Protein AF-A0A378MU00-F1 (afdb_monomer_lite)

Foldseek 3Di:
DEEEEEEDDLVVLVVVLVVCVVVVAQYEYEYHQVCLVVSVVVLVVVLVVCVVVVHHSRSYHYDSDNDVVVVLVVLAPVVVHQEYEYYYDPVSQVVSVVRHPHHYDDDDDDPPDDDDPPDDDDDPDDDDD

Secondary structure (DSSP, 8-state):
-EEEEE-S-THHHHHHHHHHHHTT--EEEE--GGGHHHHHHHHHHHHHHHHHTT--GGGEEE-----HHHHHHHTT-TTT--EEEEES-HHHHHHHHHH-SS-B---------------S---------

Structure (mmCIF, N/CA/C/O backbone):
data_AF-A0A378MU00-F1
#
_entry.id   AF-A0A378MU00-F1
#
loop_
_atom_site.group_PDB
_atom_site.id
_atom_site.type_symbol
_atom_site.label_atom_id
_atom_site.label_alt_id
_atom_site.label_comp_id
_atom_site.label_asym_id
_atom_site.label_entity_id
_atom_site.label_seq_id
_atom_site.pdbx_PDB_ins_code
_atom_site.Cartn_x
_atom_site.Cartn_y
_atom_site.Cartn_z
_atom_site.occupancy
_atom_site.B_iso_or_equiv
_atom_site.auth_seq_id
_atom_site.auth_comp_id
_atom_site.auth_asym_id
_atom_site.auth_atom_id
_atom_site.pdbx_PDB_model_num
ATOM 1 N N . MET A 1 1 ? -10.178 -5.377 -2.943 1.00 91.81 1 MET A N 1
ATOM 2 C CA . MET A 1 1 ? -9.035 -4.697 -2.299 1.00 91.81 1 MET A CA 1
ATOM 3 C C . MET A 1 1 ? -8.123 -4.069 -3.346 1.00 91.81 1 MET A C 1
ATOM 5 O O . MET A 1 1 ? -7.971 -4.633 -4.423 1.00 91.81 1 MET A O 1
ATOM 9 N N . ILE A 1 2 ? -7.503 -2.926 -3.041 1.00 96.38 2 ILE A N 1
ATOM 10 C CA . ILE A 1 2 ? -6.567 -2.226 -3.939 1.00 96.38 2 ILE A CA 1
ATOM 11 C C . ILE A 1 2 ? -5.125 -2.499 -3.494 1.00 96.38 2 ILE A C 1
ATOM 13 O O . ILE A 1 2 ? -4.810 -2.376 -2.312 1.00 96.38 2 ILE A O 1
ATOM 17 N N . LEU A 1 3 ? -4.230 -2.822 -4.427 1.00 96.44 3 LEU A N 1
ATOM 18 C CA . LEU A 1 3 ? -2.788 -2.900 -4.180 1.00 96.44 3 LEU A CA 1
ATOM 19 C C . LEU A 1 3 ? -2.103 -1.651 -4.727 1.00 96.44 3 LEU A C 1
ATOM 21 O O . LEU A 1 3 ? -2.146 -1.388 -5.925 1.00 96.44 3 LEU A O 1
ATOM 25 N N . THR A 1 4 ? -1.423 -0.894 -3.873 1.00 95.19 4 THR A N 1
ATOM 26 C CA . THR A 1 4 ? -0.625 0.258 -4.306 1.00 95.19 4 THR A CA 1
ATOM 27 C C . THR A 1 4 ? 0.848 -0.009 -4.073 1.00 95.19 4 THR A C 1
ATOM 29 O O . THR A 1 4 ? 1.275 -0.262 -2.946 1.00 95.19 4 THR A O 1
ATOM 32 N N . ILE A 1 5 ? 1.634 0.095 -5.142 1.00 93.75 5 ILE A N 1
ATOM 33 C CA . ILE A 1 5 ? 3.086 -0.095 -5.109 1.00 93.75 5 ILE A CA 1
ATOM 34 C C . ILE A 1 5 ? 3.736 1.249 -5.403 1.00 93.75 5 ILE A C 1
ATOM 36 O O . ILE A 1 5 ? 3.408 1.876 -6.407 1.00 93.75 5 ILE A O 1
ATOM 40 N N . TYR A 1 6 ? 4.645 1.710 -4.554 1.00 91.69 6 TYR A N 1
ATOM 41 C CA . TYR A 1 6 ? 5.239 3.038 -4.688 1.00 91.69 6 TYR A CA 1
ATOM 42 C C . TYR A 1 6 ? 6.706 3.074 -4.268 1.00 91.69 6 TYR A C 1
ATOM 44 O O . TYR A 1 6 ? 7.184 2.260 -3.481 1.00 91.69 6 TYR A O 1
ATOM 52 N N . GLU A 1 7 ? 7.439 4.028 -4.831 1.00 88.06 7 GLU A N 1
ATOM 53 C CA . GLU A 1 7 ? 8.850 4.275 -4.508 1.00 88.06 7 GLU A CA 1
ATOM 54 C C . GLU A 1 7 ? 9.000 5.033 -3.176 1.00 88.06 7 GLU A C 1
ATOM 56 O O . GLU A 1 7 ? 8.014 5.246 -2.477 1.00 88.06 7 GLU A O 1
ATOM 61 N N . ALA A 1 8 ? 10.224 5.430 -2.803 1.00 81.94 8 ALA A N 1
ATOM 62 C CA . ALA A 1 8 ? 10.578 6.059 -1.523 1.00 81.94 8 ALA A CA 1
ATOM 63 C C . ALA A 1 8 ? 9.895 7.429 -1.275 1.00 81.94 8 ALA A C 1
ATOM 65 O O . ALA A 1 8 ? 10.520 8.486 -1.311 1.00 81.94 8 ALA A O 1
ATOM 66 N N . ARG A 1 9 ? 8.581 7.413 -1.039 1.00 83.38 9 ARG A N 1
ATOM 67 C CA . ARG A 1 9 ? 7.719 8.571 -0.784 1.00 83.38 9 ARG A CA 1
ATOM 68 C C . ARG A 1 9 ? 6.727 8.216 0.327 1.00 83.38 9 ARG A C 1
ATOM 70 O O . ARG A 1 9 ? 5.632 7.738 0.032 1.00 83.38 9 ARG A O 1
ATOM 77 N N . PRO A 1 10 ? 7.092 8.412 1.605 1.00 85.44 10 PRO A N 1
ATOM 78 C CA . PRO A 1 10 ? 6.265 7.965 2.724 1.00 85.44 10 PRO A CA 1
ATOM 79 C C . PRO A 1 10 ? 4.921 8.701 2.812 1.00 85.44 10 PRO A C 1
ATOM 81 O O . PRO A 1 10 ? 3.955 8.139 3.317 1.00 85.44 10 PRO A O 1
ATOM 84 N N . ASN A 1 11 ? 4.819 9.916 2.260 1.00 89.50 11 ASN A N 1
ATOM 85 C CA . ASN A 1 11 ? 3.561 10.661 2.170 1.00 89.50 11 ASN A CA 1
ATOM 86 C C . ASN A 1 11 ? 2.490 9.925 1.341 1.00 89.50 11 ASN A C 1
ATOM 88 O O . ASN A 1 11 ? 1.311 9.985 1.677 1.00 89.50 11 ASN A O 1
ATOM 92 N N . VAL A 1 12 ? 2.900 9.155 0.324 1.00 91.44 12 VAL A N 1
ATOM 93 C CA . VAL A 1 12 ? 1.978 8.391 -0.536 1.00 91.44 12 VAL A CA 1
ATOM 94 C C . VAL A 1 12 ? 1.187 7.360 0.272 1.00 91.44 12 VAL A C 1
ATOM 96 O O . VAL A 1 12 ? 0.029 7.103 -0.047 1.00 91.44 12 VAL A O 1
ATOM 99 N N . THR A 1 13 ? 1.774 6.817 1.345 1.00 92.88 13 THR A N 1
ATOM 100 C CA . THR A 1 13 ? 1.111 5.893 2.280 1.00 92.88 13 THR A CA 1
ATOM 101 C C . THR A 1 13 ? -0.198 6.487 2.806 1.00 92.88 13 THR A C 1
ATOM 103 O O . THR A 1 13 ? -1.242 5.843 2.736 1.00 92.88 13 THR A O 1
ATOM 106 N N . ILE A 1 14 ? -0.157 7.734 3.288 1.00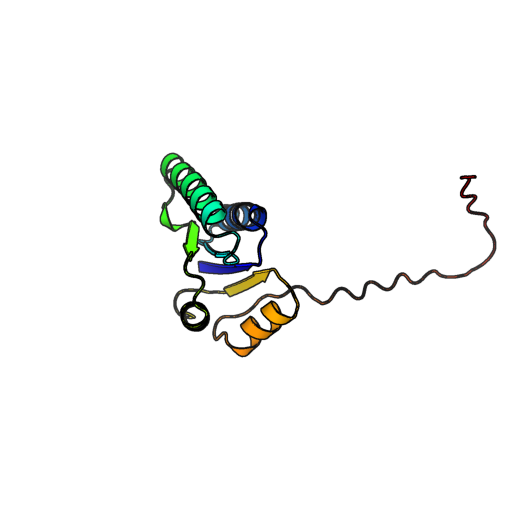 94.75 14 ILE A N 1
ATOM 107 C CA . ILE A 1 14 ? -1.312 8.410 3.894 1.00 94.75 14 ILE A CA 1
ATOM 108 C C . ILE A 1 14 ? -2.296 8.894 2.832 1.00 94.75 14 ILE A C 1
ATOM 110 O O . ILE A 1 14 ? -3.504 8.719 3.008 1.00 94.75 14 ILE A O 1
ATOM 114 N N . ASP A 1 15 ? -1.799 9.449 1.725 1.00 93.50 15 ASP A N 1
ATOM 115 C CA . ASP A 1 15 ? -2.645 9.938 0.631 1.00 93.50 15 ASP A CA 1
ATOM 116 C C . ASP A 1 15 ? -3.529 8.806 0.087 1.00 93.50 15 ASP A C 1
ATOM 118 O O . ASP A 1 15 ? -4.749 8.935 -0.038 1.00 93.50 15 ASP A O 1
ATOM 122 N N . VAL A 1 16 ? -2.911 7.654 -0.183 1.00 94.19 16 VAL A N 1
ATOM 123 C CA . VAL A 1 16 ? -3.595 6.490 -0.744 1.00 94.19 16 VAL A CA 1
ATOM 124 C C . VAL A 1 16 ? -4.502 5.832 0.291 1.00 94.19 16 VAL A C 1
ATOM 126 O O . VAL A 1 16 ? -5.640 5.504 -0.048 1.00 94.19 16 VAL A O 1
ATOM 129 N N . ALA A 1 17 ? -4.050 5.675 1.541 1.00 94.88 17 ALA A N 1
ATOM 130 C CA . ALA A 1 17 ? -4.893 5.144 2.611 1.00 94.88 17 ALA A CA 1
ATOM 131 C C . ALA A 1 17 ? -6.168 5.979 2.781 1.00 94.88 17 ALA A C 1
ATOM 133 O O . ALA A 1 17 ? -7.267 5.431 2.779 1.00 94.88 17 ALA A O 1
ATOM 134 N N . SER A 1 18 ? -6.038 7.305 2.831 1.00 94.81 18 SER A N 1
ATOM 135 C CA . SER A 1 18 ? -7.171 8.221 3.006 1.00 94.81 18 SER A CA 1
ATOM 136 C C . SER A 1 18 ? -8.182 8.120 1.860 1.00 94.81 18 SER A C 1
ATOM 138 O O . SER A 1 18 ? -9.387 8.055 2.105 1.00 94.81 18 SER A O 1
ATOM 140 N N . LEU A 1 19 ? -7.712 8.056 0.608 1.00 94.62 19 LEU A N 1
ATOM 141 C CA . LEU A 1 19 ? -8.580 7.902 -0.565 1.00 94.62 19 LEU A CA 1
ATOM 142 C C . LEU A 1 19 ? -9.289 6.541 -0.591 1.00 94.62 19 LEU A C 1
ATOM 144 O O . LEU A 1 19 ? -10.490 6.475 -0.871 1.00 94.62 19 LEU A O 1
ATOM 148 N N . CYS A 1 20 ? -8.570 5.460 -0.279 1.00 94.56 20 CYS A N 1
ATOM 149 C CA . CYS A 1 20 ? -9.148 4.116 -0.241 1.00 94.56 20 CYS A CA 1
ATOM 150 C C . CYS A 1 20 ? -10.217 4.022 0.853 1.00 94.56 20 CYS A C 1
ATOM 152 O O . CYS A 1 20 ? -11.351 3.643 0.569 1.00 94.56 20 CYS A O 1
ATOM 154 N N . LEU A 1 21 ? -9.914 4.503 2.059 1.00 94.56 21 LEU A N 1
ATOM 155 C CA . LEU A 1 21 ? -10.871 4.557 3.164 1.00 94.56 21 LEU A CA 1
ATOM 156 C C . LEU A 1 21 ? -12.105 5.395 2.817 1.00 94.56 21 LEU A C 1
ATOM 158 O O . LEU A 1 21 ? -13.232 4.962 3.051 1.00 94.56 21 LEU A O 1
ATOM 162 N N . LYS A 1 22 ? -11.920 6.567 2.196 1.00 94.38 22 LYS A N 1
ATOM 163 C CA . LYS A 1 22 ? -13.033 7.443 1.801 1.00 94.38 22 LYS A CA 1
ATOM 164 C C . LYS A 1 22 ? -13.971 6.794 0.780 1.00 94.38 22 LYS A C 1
ATOM 166 O O . LYS A 1 22 ? -15.158 7.113 0.762 1.00 94.38 22 LYS A O 1
ATOM 171 N N . THR A 1 23 ? -13.440 5.914 -0.062 1.00 94.44 23 THR A N 1
ATOM 172 C CA . THR A 1 23 ? -14.189 5.197 -1.104 1.00 94.44 23 THR A CA 1
ATOM 173 C C . THR A 1 23 ? -14.670 3.814 -0.658 1.00 94.44 23 THR A C 1
ATOM 175 O O . THR A 1 23 ? -15.254 3.095 -1.462 1.00 94.44 23 THR A O 1
ATOM 178 N N . GLY A 1 24 ? -14.457 3.440 0.611 1.00 93.44 24 GLY A N 1
ATOM 179 C CA . GLY A 1 24 ? -14.859 2.140 1.154 1.00 93.44 24 GLY A CA 1
ATOM 180 C C . GLY A 1 24 ? -13.988 0.969 0.691 1.00 93.44 24 GLY A C 1
ATOM 181 O O . GLY A 1 24 ? -14.397 -0.183 0.806 1.00 93.44 24 GLY A O 1
ATOM 182 N N . ASN A 1 25 ? -12.794 1.244 0.166 1.00 95.44 25 ASN A N 1
ATOM 183 C CA . ASN A 1 25 ? -11.858 0.232 -0.302 1.00 95.44 25 ASN A CA 1
ATOM 184 C C . ASN A 1 25 ? -10.812 -0.093 0.768 1.00 95.44 25 ASN A C 1
ATOM 186 O O . ASN A 1 25 ? -10.176 0.802 1.324 1.00 95.44 25 ASN A O 1
ATOM 190 N N . ALA A 1 26 ? -10.570 -1.386 0.989 1.00 96.25 26 ALA A N 1
ATOM 191 C CA . ALA A 1 26 ? -9.369 -1.836 1.682 1.00 96.25 26 ALA A CA 1
ATOM 192 C C . ALA A 1 26 ? -8.141 -1.681 0.772 1.00 96.25 26 ALA A C 1
ATOM 194 O O . ALA A 1 26 ? -8.245 -1.853 -0.451 1.00 96.25 26 ALA A O 1
ATOM 195 N N . VAL A 1 27 ? -6.979 -1.407 1.364 1.00 96.75 27 VAL A N 1
ATOM 196 C CA . VAL A 1 27 ? -5.730 -1.186 0.634 1.00 96.75 27 VAL A CA 1
ATOM 197 C C . VAL A 1 27 ? -4.552 -1.953 1.225 1.00 96.75 27 VAL A C 1
ATOM 199 O O . VAL A 1 27 ? -4.331 -1.968 2.436 1.00 96.75 27 VAL A O 1
ATOM 202 N N . ILE A 1 28 ? -3.758 -2.543 0.331 1.00 95.88 28 ILE A N 1
ATOM 203 C CA . ILE A 1 28 ? -2.415 -3.043 0.611 1.00 95.88 28 ILE A CA 1
ATOM 204 C C . ILE A 1 28 ? -1.410 -2.051 0.028 1.00 95.88 28 ILE A C 1
ATOM 206 O O . ILE A 1 28 ? -1.421 -1.749 -1.166 1.00 95.88 28 ILE A O 1
ATOM 210 N N . LEU A 1 29 ? -0.528 -1.553 0.882 1.00 95.00 29 LEU A N 1
ATOM 211 C CA . LEU A 1 29 ? 0.500 -0.575 0.573 1.00 95.00 29 LEU A CA 1
ATOM 212 C C . LEU A 1 29 ? 1.854 -1.274 0.525 1.00 95.00 29 LEU A C 1
ATOM 214 O O . LEU A 1 29 ? 2.256 -1.959 1.464 1.00 95.00 29 LEU A O 1
ATOM 218 N N . ARG A 1 30 ? 2.589 -1.082 -0.564 1.00 92.88 30 ARG A N 1
ATOM 219 C CA . ARG A 1 30 ? 3.955 -1.572 -0.686 1.00 92.88 30 ARG A CA 1
ATOM 220 C C . ARG A 1 30 ? 4.879 -0.455 -1.138 1.00 92.88 30 ARG A C 1
ATOM 222 O O . ARG A 1 30 ? 4.945 -0.126 -2.320 1.00 92.88 30 ARG A O 1
ATOM 229 N N . GLY A 1 31 ? 5.598 0.105 -0.173 1.00 89.62 31 GLY A N 1
ATOM 230 C CA . GLY A 1 31 ? 6.593 1.141 -0.416 1.00 89.62 31 GLY A CA 1
ATOM 231 C C . GLY A 1 31 ? 7.982 0.589 -0.742 1.00 89.62 31 GLY A C 1
ATOM 232 O O . GLY A 1 31 ? 8.268 -0.601 -0.588 1.00 89.62 31 GLY A O 1
ATOM 233 N N . GLY A 1 32 ? 8.878 1.487 -1.145 1.00 86.62 32 GLY A N 1
ATOM 234 C CA . GLY A 1 32 ? 10.289 1.174 -1.352 1.00 86.62 32 GLY A CA 1
ATOM 235 C C . GLY A 1 32 ? 11.000 0.769 -0.055 1.00 86.62 32 GLY A C 1
ATOM 236 O O . GLY A 1 32 ? 10.659 1.244 1.034 1.00 86.62 32 GLY A O 1
ATOM 237 N N . LYS A 1 33 ? 12.041 -0.066 -0.191 1.00 86.38 33 LYS A N 1
ATOM 238 C CA . LYS A 1 33 ? 12.864 -0.593 0.917 1.00 86.38 33 LYS A CA 1
ATOM 239 C C . LYS A 1 33 ? 13.367 0.502 1.866 1.00 86.38 33 LYS A C 1
ATOM 241 O O . LYS A 1 33 ? 13.382 0.302 3.075 1.00 86.38 33 LYS A O 1
ATOM 246 N N . GLU A 1 34 ? 13.745 1.653 1.319 1.00 86.56 34 GLU A N 1
ATOM 247 C CA . GLU A 1 34 ? 14.293 2.795 2.065 1.00 86.56 34 GLU A CA 1
ATOM 248 C C . GLU A 1 34 ? 13.278 3.417 3.034 1.00 86.56 34 GLU A C 1
ATOM 250 O O . GLU A 1 34 ? 13.652 3.950 4.071 1.00 86.56 34 GLU A O 1
ATOM 255 N N . THR A 1 35 ? 11.982 3.294 2.735 1.00 86.62 35 THR A N 1
ATOM 256 C CA . THR A 1 35 ? 10.885 3.871 3.534 1.00 86.62 35 THR A CA 1
ATOM 257 C C . THR A 1 35 ? 10.180 2.857 4.434 1.00 86.62 35 THR A C 1
ATOM 259 O O . THR A 1 35 ? 9.134 3.164 5.000 1.00 86.62 35 THR A O 1
ATOM 262 N N . LYS A 1 36 ? 10.739 1.648 4.590 1.00 87.56 36 LYS A N 1
ATOM 263 C CA . LYS A 1 36 ? 10.115 0.530 5.319 1.00 87.56 36 LYS A CA 1
ATOM 264 C C . LYS A 1 36 ? 9.635 0.923 6.719 1.00 87.56 36 LYS A C 1
ATOM 266 O O . LYS A 1 36 ? 8.472 0.711 7.045 1.00 87.56 36 LYS A O 1
ATOM 271 N N . PHE A 1 37 ? 10.530 1.487 7.529 1.00 90.06 37 PHE A N 1
ATOM 272 C CA . PHE A 1 37 ? 10.238 1.823 8.924 1.00 90.06 37 PHE A CA 1
ATOM 273 C C . PHE A 1 37 ? 9.210 2.948 9.033 1.00 90.06 37 PHE A C 1
ATOM 275 O O . PHE A 1 37 ? 8.261 2.843 9.802 1.00 90.06 37 PHE A O 1
ATOM 282 N N . THR A 1 38 ? 9.351 3.990 8.212 1.00 92.12 38 THR A N 1
ATOM 283 C CA . THR A 1 38 ? 8.401 5.105 8.182 1.00 92.12 38 THR A CA 1
ATOM 284 C C . THR A 1 38 ? 7.009 4.637 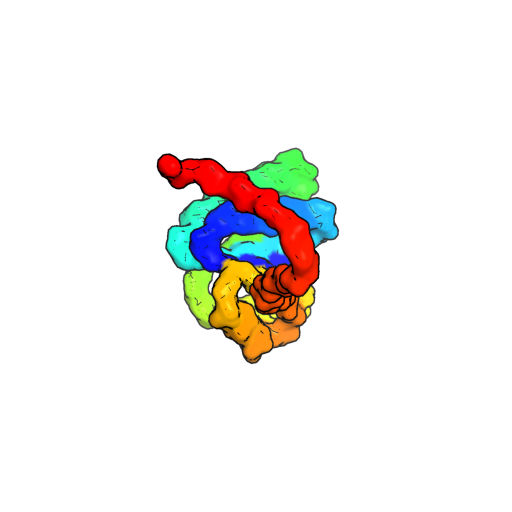7.771 1.00 92.12 38 THR A C 1
ATOM 286 O O . THR A 1 38 ? 6.035 4.985 8.427 1.00 92.12 38 THR A O 1
ATOM 289 N N . ASN A 1 39 ? 6.901 3.811 6.728 1.00 92.38 39 ASN A N 1
ATOM 290 C CA . ASN A 1 39 ? 5.609 3.308 6.262 1.00 92.38 39 ASN A CA 1
ATOM 291 C C . ASN A 1 39 ? 4.942 2.397 7.296 1.00 92.38 39 ASN A C 1
ATOM 293 O O . ASN A 1 39 ? 3.728 2.475 7.445 1.00 92.38 39 ASN A O 1
ATOM 297 N N . ALA A 1 40 ? 5.715 1.577 8.018 1.00 92.19 40 ALA A N 1
ATOM 298 C CA . ALA A 1 40 ? 5.185 0.741 9.093 1.00 92.19 40 ALA A CA 1
ATOM 299 C C . ALA A 1 40 ? 4.540 1.598 10.193 1.00 92.19 40 ALA A C 1
ATOM 301 O O . ALA A 1 40 ? 3.360 1.428 10.471 1.00 92.19 40 ALA A O 1
ATOM 302 N N . VAL A 1 41 ? 5.261 2.602 10.707 1.00 94.56 41 VAL A N 1
ATOM 303 C CA . VAL A 1 41 ? 4.734 3.511 11.740 1.00 94.56 41 VAL A CA 1
ATOM 304 C C . VAL A 1 41 ? 3.503 4.277 11.247 1.00 94.56 41 VAL A C 1
ATOM 306 O O . VAL A 1 41 ? 2.535 4.434 11.984 1.00 94.56 41 VAL A O 1
ATOM 309 N N . LEU A 1 42 ? 3.509 4.747 9.995 1.00 94.38 42 LEU A N 1
ATOM 310 C CA . LEU A 1 42 ? 2.352 5.437 9.418 1.00 94.38 42 LEU A CA 1
ATOM 311 C C . LEU A 1 42 ? 1.127 4.523 9.325 1.00 94.38 42 LEU A C 1
ATOM 313 O O . LEU A 1 42 ? 0.022 4.963 9.635 1.00 94.38 42 LEU A O 1
ATOM 317 N N . VAL A 1 43 ? 1.311 3.266 8.914 1.00 95.56 43 VAL A N 1
ATOM 318 C CA . VAL A 1 43 ? 0.215 2.294 8.873 1.00 95.56 43 VAL A CA 1
ATOM 319 C C . VAL A 1 43 ? -0.274 1.963 10.275 1.00 95.56 43 VAL A C 1
ATOM 321 O O . VAL A 1 43 ? -1.483 1.962 10.462 1.00 95.56 43 VAL A O 1
ATOM 324 N N . ASP A 1 44 ? 0.611 1.786 11.256 1.00 96.00 44 ASP A N 1
ATOM 325 C CA . ASP A 1 44 ? 0.219 1.535 12.649 1.00 96.00 44 ASP A CA 1
ATOM 326 C C . ASP A 1 44 ? -0.654 2.677 13.198 1.00 96.00 44 ASP A C 1
ATOM 328 O O . ASP A 1 44 ? -1.733 2.438 13.736 1.00 96.00 44 ASP A O 1
ATOM 332 N N . VAL A 1 45 ? -0.263 3.935 12.965 1.00 96.50 45 VAL A N 1
ATOM 333 C CA . VAL A 1 45 ? -1.054 5.109 13.381 1.00 96.50 45 VAL A CA 1
ATOM 334 C C . VAL A 1 45 ? -2.424 5.147 12.695 1.00 96.50 45 VAL A C 1
ATOM 336 O O . VAL A 1 45 ? -3.432 5.452 13.338 1.00 96.50 45 VAL A O 1
ATOM 339 N N . VAL A 1 46 ? -2.484 4.848 11.394 1.00 96.12 46 VAL A N 1
ATOM 340 C CA . VAL A 1 46 ? -3.757 4.782 10.656 1.00 96.12 46 VAL A CA 1
ATOM 341 C C . VAL A 1 46 ? -4.630 3.657 11.202 1.00 96.12 46 VAL A C 1
ATOM 343 O O . VAL A 1 46 ? -5.821 3.852 11.419 1.00 96.12 46 VAL A O 1
ATOM 346 N N . GLN A 1 47 ? -4.042 2.498 11.461 1.00 97.00 47 GLN A N 1
ATOM 347 C CA . GLN A 1 47 ? -4.713 1.333 12.012 1.00 97.00 47 GLN A CA 1
ATOM 348 C C . GLN A 1 47 ? -5.313 1.602 13.399 1.00 97.00 47 GLN A C 1
ATOM 350 O O . GLN A 1 47 ? -6.476 1.267 13.631 1.00 97.00 47 GLN A O 1
ATOM 355 N N . ASP A 1 48 ? -4.579 2.279 14.279 1.00 97.25 48 ASP A N 1
ATOM 356 C CA . ASP A 1 48 ? -5.083 2.707 15.588 1.00 97.25 48 ASP A CA 1
ATOM 357 C C . ASP A 1 48 ? -6.244 3.709 15.454 1.00 97.25 48 ASP A C 1
ATOM 359 O O . ASP A 1 48 ? -7.190 3.701 16.247 1.00 97.25 48 ASP A O 1
ATOM 363 N N . ALA A 1 49 ? -6.199 4.588 14.448 1.00 96.38 49 ALA A N 1
ATOM 364 C CA . ALA A 1 49 ? -7.296 5.508 14.158 1.00 96.38 49 ALA A CA 1
ATOM 365 C C . ALA A 1 49 ? -8.540 4.778 13.623 1.00 96.38 49 ALA A C 1
ATOM 367 O O . ALA A 1 49 ? -9.660 5.146 13.983 1.00 96.38 49 ALA A O 1
ATOM 368 N N . LEU A 1 50 ? -8.359 3.733 12.808 1.00 96.44 50 LEU A N 1
ATOM 369 C CA . LEU A 1 50 ? -9.454 2.898 12.305 1.00 96.44 50 LEU A CA 1
ATOM 370 C C . LEU A 1 50 ? -10.175 2.172 13.437 1.00 96.44 50 LEU A C 1
ATOM 372 O O . LEU A 1 50 ? -11.403 2.214 13.484 1.00 96.44 50 LEU A O 1
ATOM 376 N N . GLU A 1 51 ? -9.436 1.580 14.377 1.00 96.31 51 GLU A N 1
ATOM 377 C CA . GLU A 1 51 ? -10.041 0.924 15.543 1.00 96.31 51 GLU A CA 1
ATOM 378 C C . GLU A 1 51 ? -10.870 1.903 16.379 1.00 96.31 51 GLU A C 1
ATOM 380 O O . GLU A 1 51 ? -12.013 1.604 16.727 1.00 96.31 51 GLU A O 1
ATOM 385 N N . LYS A 1 52 ? -10.351 3.113 16.633 1.00 96.56 52 LYS A N 1
ATOM 386 C CA . LYS A 1 52 ? -11.093 4.173 17.343 1.00 96.56 52 LYS A CA 1
ATOM 387 C C . LYS A 1 52 ? -12.362 4.604 16.607 1.00 96.56 52 LYS A C 1
ATOM 389 O O . LYS A 1 52 ? -13.319 5.030 17.247 1.00 96.56 52 LYS A O 1
ATOM 394 N N . ALA A 1 53 ? -12.373 4.496 15.281 1.00 94.88 53 ALA A N 1
ATOM 395 C CA . ALA A 1 53 ? -13.532 4.777 14.441 1.00 94.88 53 ALA A CA 1
ATOM 396 C C . ALA A 1 53 ? -14.490 3.575 14.286 1.00 94.88 53 ALA A C 1
ATOM 398 O O . ALA A 1 53 ? -15.496 3.698 13.589 1.00 94.88 53 ALA A O 1
ATOM 399 N N . GLY A 1 54 ? -14.200 2.422 14.904 1.00 95.56 54 GLY A N 1
ATOM 400 C CA . GLY A 1 54 ? -14.998 1.198 14.772 1.00 95.56 54 GLY A CA 1
ATOM 401 C C . GLY A 1 54 ? -14.849 0.498 13.417 1.00 95.56 54 GLY A C 1
ATOM 402 O O . GLY A 1 54 ? -15.718 -0.279 13.026 1.00 95.56 54 GLY A O 1
ATOM 403 N N . LEU A 1 55 ? -13.772 0.784 12.681 1.00 94.94 55 LEU A N 1
ATOM 404 C CA . LEU A 1 55 ? -13.470 0.185 11.384 1.00 94.94 55 LEU A CA 1
ATOM 405 C C . LEU A 1 55 ? -12.441 -0.949 11.520 1.00 94.94 55 LEU A C 1
ATOM 407 O O . LEU A 1 55 ? -11.630 -0.948 12.449 1.00 94.94 55 LEU A O 1
ATOM 411 N N . PRO A 1 56 ? -12.419 -1.917 10.583 1.00 94.81 56 PRO A N 1
ATOM 412 C CA . PRO A 1 56 ? -11.444 -2.999 10.617 1.00 94.81 56 PRO A CA 1
ATOM 413 C C . PRO A 1 56 ? -10.011 -2.469 10.506 1.00 94.81 56 PRO A C 1
ATOM 415 O O . PRO A 1 56 ? -9.657 -1.838 9.510 1.00 94.81 56 PRO A O 1
ATOM 418 N N . LYS A 1 57 ? -9.157 -2.817 11.475 1.00 94.75 57 LYS A N 1
ATOM 419 C CA . LYS A 1 57 ? -7.720 -2.495 11.464 1.00 94.75 57 LYS A CA 1
ATOM 420 C C . LYS A 1 57 ? -7.052 -2.890 10.142 1.00 94.75 57 LYS A C 1
ATOM 422 O O . LYS A 1 57 ? -6.305 -2.127 9.544 1.00 94.75 57 LYS A O 1
ATOM 427 N N . LEU A 1 58 ? -7.400 -4.069 9.632 1.00 93.94 58 LEU A N 1
ATOM 428 C CA . LEU A 1 58 ? -6.841 -4.629 8.400 1.00 93.94 58 LEU A CA 1
ATOM 429 C C . LEU A 1 58 ? -7.373 -3.977 7.109 1.00 93.94 58 LEU A C 1
ATOM 431 O O . LEU A 1 58 ? -7.020 -4.427 6.019 1.00 93.94 58 LEU A O 1
ATOM 435 N N . ALA A 1 59 ? -8.195 -2.925 7.189 1.00 95.38 59 ALA A N 1
ATOM 436 C CA . ALA A 1 59 ? -8.590 -2.161 6.007 1.00 95.38 59 ALA A CA 1
ATOM 437 C C . ALA A 1 59 ? -7.400 -1.425 5.364 1.00 95.38 59 ALA A C 1
ATOM 439 O O . ALA A 1 59 ? -7.420 -1.174 4.162 1.00 95.38 59 ALA A O 1
ATOM 440 N N . VAL A 1 60 ? -6.349 -1.117 6.132 1.00 96.75 60 VAL A N 1
ATOM 441 C CA . VAL A 1 60 ? -5.087 -0.565 5.622 1.00 96.75 60 VAL A CA 1
ATOM 442 C C . VAL A 1 60 ? -3.952 -1.464 6.088 1.00 96.75 60 VAL A C 1
ATOM 444 O O . VAL A 1 60 ? -3.745 -1.641 7.285 1.00 96.75 60 VAL A O 1
ATOM 447 N N . GLN A 1 61 ? -3.211 -2.044 5.149 1.00 95.12 61 GLN A N 1
ATOM 448 C CA . GLN A 1 61 ? -2.104 -2.958 5.438 1.00 95.12 61 GLN A CA 1
ATOM 449 C C . GLN A 1 61 ? -0.848 -2.519 4.691 1.00 95.12 61 GLN A C 1
ATOM 451 O O . GLN A 1 61 ? -0.941 -2.016 3.575 1.00 95.12 61 GLN A O 1
ATOM 456 N N . ALA A 1 62 ? 0.330 -2.742 5.277 1.00 93.06 62 ALA A N 1
ATOM 457 C CA . ALA A 1 62 ? 1.609 -2.534 4.604 1.00 93.06 62 ALA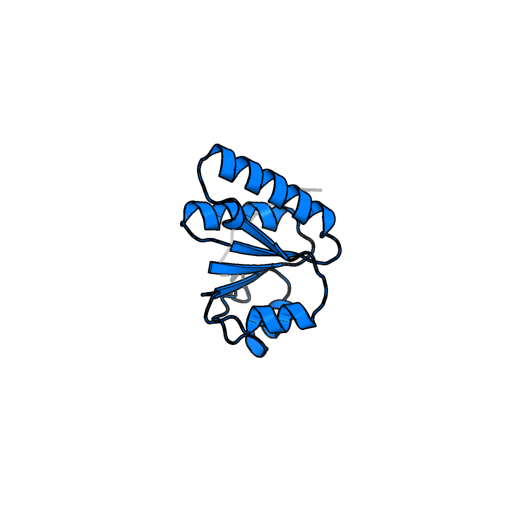 A CA 1
ATOM 458 C C . ALA A 1 62 ? 2.382 -3.844 4.451 1.00 93.06 62 ALA A C 1
ATOM 460 O O . ALA A 1 62 ? 2.616 -4.561 5.423 1.00 93.06 62 ALA A O 1
ATOM 461 N N . VAL A 1 63 ? 2.864 -4.106 3.238 1.00 91.56 63 VAL A N 1
ATOM 462 C CA . VAL A 1 63 ? 3.862 -5.145 2.980 1.00 91.56 63 VAL A CA 1
ATOM 463 C C . VAL A 1 63 ? 5.240 -4.508 3.093 1.00 91.56 63 VAL A C 1
ATOM 465 O O . VAL A 1 63 ? 5.645 -3.700 2.258 1.00 91.56 63 VAL A O 1
ATOM 468 N N . THR A 1 64 ? 5.953 -4.865 4.158 1.00 81.69 64 THR A N 1
ATOM 469 C CA . THR A 1 64 ? 7.253 -4.276 4.508 1.00 81.69 64 THR A CA 1
ATOM 470 C C . THR A 1 64 ? 8.445 -5.116 4.040 1.00 81.69 64 THR A C 1
ATOM 472 O O . THR A 1 64 ? 9.601 -4.731 4.241 1.00 81.69 64 THR A O 1
ATOM 475 N N . ASP A 1 65 ? 8.187 -6.271 3.428 1.00 85.19 65 ASP A N 1
ATOM 476 C CA . ASP A 1 65 ? 9.222 -7.121 2.854 1.00 85.19 65 ASP A CA 1
ATOM 477 C C . ASP A 1 65 ? 9.665 -6.576 1.478 1.00 85.19 65 ASP A C 1
ATOM 479 O O . ASP A 1 65 ? 8.831 -6.403 0.577 1.00 85.19 65 ASP A O 1
ATOM 483 N N . PRO A 1 66 ? 10.961 -6.252 1.295 1.00 79.19 66 PRO A N 1
ATOM 484 C CA . PRO A 1 66 ? 11.469 -5.751 0.025 1.00 79.19 66 PRO A CA 1
ATOM 485 C C . PRO A 1 66 ? 11.602 -6.828 -1.064 1.00 79.19 66 PRO A C 1
ATOM 487 O O . PRO A 1 66 ? 11.893 -6.460 -2.205 1.00 79.19 66 PRO A O 1
ATOM 490 N N . ASP A 1 67 ? 11.406 -8.114 -0.761 1.00 86.75 67 ASP A N 1
ATOM 491 C CA . ASP A 1 67 ? 11.635 -9.212 -1.698 1.00 86.75 67 ASP A CA 1
ATOM 492 C C . ASP A 1 67 ? 10.754 -9.111 -2.951 1.00 86.75 67 ASP A C 1
ATOM 494 O O . ASP A 1 67 ? 9.520 -9.048 -2.900 1.00 86.75 67 ASP A O 1
ATOM 498 N N . ARG A 1 68 ? 11.404 -9.110 -4.118 1.00 84.44 68 ARG A N 1
ATOM 499 C CA . ARG A 1 68 ? 10.726 -9.078 -5.415 1.00 84.44 68 ARG A CA 1
ATOM 500 C C . ARG A 1 68 ? 9.892 -10.332 -5.665 1.00 84.44 68 ARG A C 1
ATOM 502 O O . ARG A 1 68 ? 8.885 -10.209 -6.358 1.00 84.44 68 ARG A O 1
ATOM 509 N N . ALA A 1 69 ? 10.246 -11.488 -5.101 1.00 89.81 69 ALA A N 1
ATOM 510 C CA . ALA A 1 69 ? 9.436 -12.699 -5.239 1.00 89.81 69 ALA A CA 1
ATOM 511 C C . ALA A 1 69 ? 8.035 -12.489 -4.650 1.00 89.81 69 ALA A C 1
ATOM 513 O O . ALA A 1 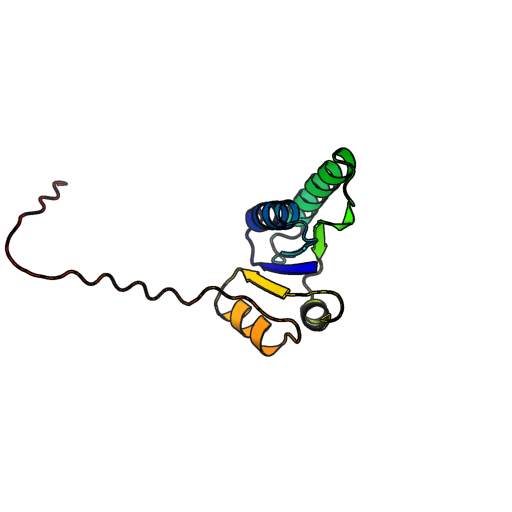69 ? 7.039 -12.692 -5.343 1.00 89.81 69 ALA A O 1
ATOM 514 N N . LEU A 1 70 ? 7.957 -11.904 -3.450 1.00 89.50 70 LEU A N 1
ATOM 515 C CA . LEU A 1 70 ? 6.686 -11.533 -2.832 1.00 89.50 70 LEU A CA 1
ATOM 516 C C . LEU A 1 70 ? 5.890 -10.536 -3.689 1.00 89.50 70 LEU A C 1
ATOM 518 O O . LEU A 1 70 ? 4.665 -10.526 -3.667 1.00 89.50 70 LEU A O 1
ATOM 522 N N . LEU A 1 71 ? 6.564 -9.666 -4.456 1.00 90.31 71 LEU A N 1
ATOM 523 C CA . LEU A 1 71 ? 5.860 -8.730 -5.346 1.00 90.31 71 LEU A CA 1
ATOM 524 C C . LEU A 1 71 ? 5.162 -9.475 -6.469 1.00 90.31 71 LEU A C 1
ATOM 526 O O . LEU A 1 71 ? 4.003 -9.203 -6.757 1.00 90.31 71 LEU A O 1
ATOM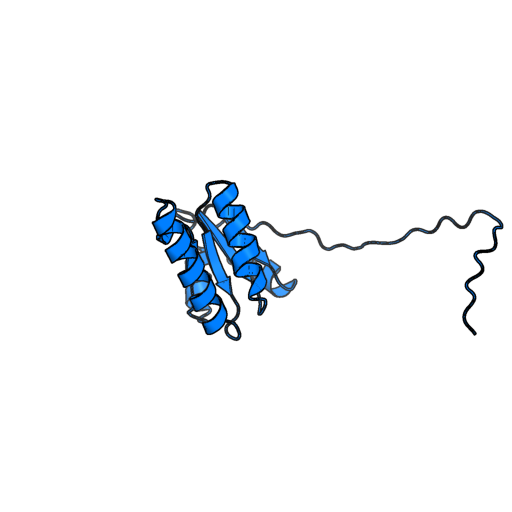 530 N N . LEU A 1 72 ? 5.875 -10.413 -7.082 1.00 93.75 72 LEU A N 1
ATOM 531 C CA . LEU A 1 72 ? 5.341 -11.241 -8.152 1.00 93.75 72 LEU A CA 1
ATOM 532 C C . LEU A 1 72 ? 4.176 -12.101 -7.663 1.00 93.75 72 LEU A C 1
ATOM 534 O O . LEU A 1 72 ? 3.223 -12.288 -8.411 1.00 93.75 72 LEU A O 1
ATOM 538 N N . GLU A 1 73 ? 4.226 -12.588 -6.424 1.00 93.88 73 GLU A N 1
ATOM 539 C CA . GLU A 1 73 ? 3.102 -13.297 -5.812 1.00 93.88 73 GLU A CA 1
ATOM 540 C C . GLU A 1 73 ? 1.900 -12.374 -5.601 1.00 93.88 73 GLU A C 1
ATOM 542 O O . GLU A 1 73 ? 0.805 -12.708 -6.043 1.00 93.88 73 GLU A O 1
ATOM 547 N N . LEU A 1 74 ? 2.095 -11.181 -5.025 1.00 93.19 74 LEU A N 1
ATOM 548 C CA . LEU A 1 74 ? 1.016 -10.200 -4.829 1.00 93.19 74 LEU A CA 1
ATOM 549 C C . LEU A 1 74 ? 0.336 -9.807 -6.145 1.00 93.19 74 LEU A C 1
ATOM 551 O O . LEU A 1 74 ? -0.885 -9.690 -6.192 1.00 93.19 74 LEU A O 1
ATOM 555 N N . LEU A 1 75 ? 1.109 -9.640 -7.220 1.00 95.75 75 LEU A N 1
ATOM 556 C CA . LEU A 1 75 ? 0.608 -9.316 -8.562 1.00 95.75 75 LEU A CA 1
ATOM 557 C C . LEU A 1 75 ? -0.214 -10.460 -9.208 1.00 95.75 75 LEU A C 1
ATOM 559 O O . LEU A 1 75 ? -0.855 -10.270 -10.248 1.00 95.75 75 LEU A O 1
ATOM 563 N N . LYS A 1 76 ? -0.217 -11.646 -8.590 1.00 96.12 76 LYS A N 1
ATOM 564 C CA . LYS A 1 76 ? -0.959 -12.839 -9.021 1.00 96.12 76 LYS A CA 1
ATOM 565 C C . LYS A 1 76 ? -2.186 -13.151 -8.158 1.00 96.12 76 LYS A C 1
ATOM 567 O O . LYS A 1 76 ? -2.848 -14.153 -8.393 1.00 96.12 76 LYS A O 1
ATOM 572 N N . LEU A 1 77 ? -2.499 -12.322 -7.159 1.00 95.12 77 LEU A N 1
ATOM 573 C CA . LEU A 1 77 ? -3.647 -12.518 -6.263 1.00 95.12 77 LEU A CA 1
ATOM 574 C C . LEU A 1 77 ? -4.940 -11.882 -6.808 1.00 95.12 77 LEU A C 1
ATOM 576 O O . LEU A 1 77 ? -5.650 -11.194 -6.074 1.00 95.12 77 LEU A O 1
ATOM 580 N N . ASP A 1 78 ? -5.268 -12.125 -8.075 1.00 93.81 78 ASP A N 1
ATOM 581 C CA . ASP A 1 78 ? -6.475 -11.625 -8.765 1.00 93.81 78 ASP A CA 1
ATOM 582 C C . ASP A 1 78 ? -7.800 -12.025 -8.101 1.00 93.81 78 ASP A C 1
ATOM 584 O O . ASP A 1 78 ? -8.801 -11.326 -8.227 1.00 93.81 78 ASP A O 1
ATOM 588 N N . ARG A 1 79 ? -7.801 -13.099 -7.307 1.00 95.50 79 ARG A N 1
ATOM 589 C CA . ARG A 1 79 ? -8.962 -13.499 -6.493 1.00 95.50 79 ARG A CA 1
ATOM 590 C C . ARG A 1 79 ? -9.237 -12.597 -5.284 1.00 95.50 79 ARG A C 1
ATOM 592 O O . ARG A 1 79 ? -10.334 -12.665 -4.735 1.00 95.50 79 ARG A O 1
ATOM 599 N N . TYR A 1 80 ? -8.253 -11.820 -4.832 1.00 94.56 80 TYR A N 1
ATOM 600 C CA . TYR A 1 80 ? -8.335 -11.013 -3.603 1.00 94.56 80 TYR A CA 1
ATOM 601 C C . TYR A 1 80 ? -8.105 -9.519 -3.845 1.00 94.56 80 TYR A C 1
ATOM 603 O O . TYR A 1 80 ? -8.580 -8.678 -3.076 1.00 94.56 80 TYR A O 1
ATOM 611 N N . ILE A 1 81 ? -7.344 -9.189 -4.885 1.00 95.69 81 ILE A N 1
ATOM 612 C CA . ILE A 1 81 ? -6.948 -7.833 -5.239 1.00 95.69 81 ILE A CA 1
ATOM 613 C C . ILE A 1 81 ? -7.609 -7.499 -6.571 1.00 95.69 81 ILE A C 1
ATOM 615 O O . ILE A 1 81 ? -7.322 -8.122 -7.586 1.00 95.69 81 ILE A O 1
ATOM 619 N N . ASP A 1 82 ? -8.468 -6.484 -6.563 1.00 95.81 82 ASP A N 1
ATOM 620 C CA . ASP A 1 82 ? -9.243 -6.096 -7.745 1.00 95.81 82 ASP A CA 1
ATOM 621 C C . ASP A 1 82 ? -8.399 -5.271 -8.721 1.00 95.81 82 ASP A C 1
ATOM 623 O O . ASP A 1 82 ? -8.685 -5.209 -9.915 1.00 95.81 82 ASP A O 1
ATOM 627 N N . MET A 1 83 ? -7.375 -4.579 -8.206 1.00 95.62 83 MET A N 1
ATOM 628 C CA . MET A 1 83 ? -6.609 -3.615 -8.985 1.00 95.62 83 MET A CA 1
ATOM 629 C C . MET A 1 83 ? -5.247 -3.286 -8.378 1.00 95.62 83 MET A C 1
ATOM 631 O O . MET A 1 83 ? -5.098 -3.203 -7.155 1.00 95.62 83 MET A O 1
ATOM 635 N N . VAL A 1 84 ? -4.281 -2.994 -9.251 1.00 96.44 84 VAL A N 1
ATOM 636 C CA . VAL A 1 84 ? -2.946 -2.504 -8.897 1.00 96.44 84 VAL A CA 1
ATOM 637 C C . VAL A 1 84 ? -2.757 -1.062 -9.366 1.00 96.44 84 VAL A C 1
ATOM 639 O O . VAL A 1 84 ? -2.984 -0.739 -10.532 1.00 96.44 84 VAL A O 1
ATOM 642 N N . ILE A 1 85 ? -2.277 -0.201 -8.470 1.00 94.75 85 ILE A N 1
ATOM 643 C CA . ILE A 1 85 ? -1.912 1.189 -8.756 1.00 94.75 85 ILE A CA 1
ATOM 644 C C . ILE A 1 85 ? -0.412 1.372 -8.483 1.00 94.75 85 ILE A C 1
ATOM 646 O O . ILE A 1 85 ? -0.011 1.621 -7.340 1.00 94.75 85 ILE A O 1
ATOM 650 N N . PRO A 1 86 ? 0.459 1.254 -9.498 1.00 94.12 86 PRO A N 1
ATOM 651 C CA . PRO A 1 86 ? 1.857 1.615 -9.345 1.00 94.12 86 PRO A CA 1
ATOM 652 C C . PRO A 1 86 ? 2.022 3.145 -9.350 1.00 94.12 86 PRO A C 1
ATOM 654 O O . PRO A 1 86 ? 1.450 3.860 -10.174 1.00 94.12 86 PRO A O 1
ATOM 657 N N . ARG A 1 87 ? 2.821 3.662 -8.417 1.00 91.62 87 ARG A N 1
ATOM 658 C CA . ARG A 1 87 ? 3.168 5.080 -8.264 1.00 91.62 87 ARG A CA 1
ATOM 659 C C . ARG A 1 87 ? 4.687 5.222 -8.229 1.00 91.62 87 ARG A C 1
ATOM 661 O O . ARG A 1 87 ? 5.310 5.188 -7.168 1.00 91.62 87 ARG A O 1
ATOM 668 N N . GLY A 1 88 ? 5.289 5.386 -9.399 1.00 89.06 88 GLY A N 1
ATOM 669 C CA . GLY A 1 88 ? 6.739 5.501 -9.528 1.00 89.06 88 GLY A CA 1
ATOM 670 C C . GLY A 1 88 ? 7.161 5.820 -10.953 1.00 89.06 88 GLY A C 1
ATOM 671 O O . GLY A 1 88 ? 6.390 6.389 -11.728 1.00 89.06 88 GLY A O 1
ATOM 672 N N . GLY A 1 89 ? 8.396 5.463 -11.293 1.00 89.94 89 GLY A N 1
ATOM 673 C CA . GLY A 1 89 ? 8.907 5.619 -12.649 1.00 89.94 89 GLY A CA 1
ATOM 674 C C . GLY A 1 89 ? 8.238 4.690 -13.669 1.00 89.94 89 GLY A C 1
ATOM 675 O O . GLY A 1 89 ? 7.565 3.712 -13.333 1.00 89.94 89 GLY A O 1
ATOM 676 N N . ALA A 1 90 ? 8.507 4.954 -14.951 1.00 90.12 90 ALA A N 1
ATOM 677 C CA . ALA A 1 90 ? 8.023 4.137 -16.066 1.00 90.12 90 ALA A CA 1
ATOM 678 C C . ALA A 1 90 ? 8.427 2.654 -15.944 1.00 90.12 90 ALA A C 1
ATOM 680 O O . ALA A 1 90 ? 7.653 1.778 -16.320 1.00 90.12 90 ALA A O 1
ATOM 681 N N . GLY A 1 91 ? 9.595 2.367 -15.357 1.00 91.38 91 GLY A N 1
ATOM 682 C CA . GLY A 1 91 ? 10.045 0.996 -15.107 1.00 91.38 91 GLY A CA 1
ATOM 683 C C . GLY A 1 91 ? 9.130 0.226 -14.150 1.00 91.38 91 GLY A C 1
ATOM 684 O O . GLY A 1 91 ? 8.805 -0.925 -14.419 1.00 91.38 91 GLY A O 1
ATOM 685 N N . LEU A 1 92 ? 8.645 0.863 -13.075 1.00 90.50 92 LEU A N 1
ATOM 686 C CA . LEU A 1 92 ? 7.696 0.232 -12.150 1.00 90.50 92 LEU A CA 1
ATOM 687 C C . LEU A 1 92 ? 6.345 -0.014 -12.829 1.00 90.50 92 LEU A C 1
ATOM 689 O O . LEU A 1 92 ? 5.738 -1.069 -12.644 1.00 90.50 92 LEU A O 1
ATOM 693 N N . HIS A 1 93 ? 5.885 0.952 -13.627 1.00 92.56 93 HIS A N 1
ATOM 694 C CA . HIS A 1 93 ? 4.647 0.821 -14.392 1.00 92.56 93 HIS A CA 1
ATOM 695 C C . HIS A 1 93 ? 4.721 -0.370 -15.351 1.00 92.56 93 HIS A C 1
ATOM 697 O O . HIS A 1 93 ? 3.804 -1.189 -15.378 1.00 92.56 93 HIS A O 1
ATOM 703 N N . GLN A 1 94 ? 5.819 -0.477 -16.102 1.00 92.88 94 GLN A N 1
ATOM 704 C CA . GLN A 1 94 ? 6.033 -1.559 -17.054 1.00 92.88 94 GLN A CA 1
ATOM 705 C C . GLN A 1 94 ? 6.150 -2.911 -16.346 1.00 92.88 94 GLN A C 1
ATOM 707 O O . GLN A 1 94 ? 5.453 -3.851 -16.715 1.00 92.88 94 GLN A O 1
ATOM 712 N N . PHE A 1 95 ? 6.921 -2.977 -15.256 1.00 92.88 95 PHE A N 1
ATOM 713 C CA . PHE A 1 95 ? 7.051 -4.184 -14.444 1.00 92.88 95 PHE A CA 1
ATOM 714 C C . PHE A 1 95 ? 5.691 -4.704 -13.957 1.00 92.88 95 PHE A C 1
ATOM 716 O O . PHE A 1 95 ? 5.405 -5.894 -14.085 1.00 92.88 95 PHE A O 1
ATOM 723 N N . CYS A 1 96 ? 4.834 -3.823 -13.431 1.00 93.94 96 CYS A N 1
ATOM 724 C CA . CYS A 1 96 ? 3.507 -4.229 -12.970 1.00 93.94 96 CYS A CA 1
ATOM 725 C C . CYS A 1 96 ? 2.637 -4.702 -14.137 1.00 93.94 96 CYS A C 1
ATOM 727 O O . CYS A 1 96 ? 1.980 -5.726 -14.016 1.00 93.94 96 CYS A O 1
ATOM 729 N N . LYS A 1 97 ? 2.658 -4.005 -15.279 1.00 93.69 97 LYS A N 1
ATOM 730 C CA . LYS A 1 97 ? 1.885 -4.407 -16.464 1.00 93.69 97 LYS A CA 1
ATOM 731 C C . LYS A 1 97 ? 2.284 -5.774 -17.013 1.00 93.69 97 LYS A C 1
ATOM 733 O O . LYS A 1 97 ? 1.415 -6.518 -17.441 1.00 93.69 97 LYS A O 1
ATOM 738 N N . GLU A 1 98 ? 3.575 -6.085 -17.024 1.00 95.25 98 GLU A N 1
ATOM 739 C CA . GLU A 1 98 ? 4.089 -7.333 -17.599 1.00 95.25 98 GLU A CA 1
ATOM 740 C C . GLU A 1 98 ? 3.867 -8.546 -16.691 1.00 95.25 98 GLU A C 1
ATOM 742 O O . GLU A 1 98 ? 3.711 -9.658 -17.183 1.00 95.25 98 GLU A O 1
ATOM 747 N N . ASN A 1 99 ? 3.867 -8.345 -15.370 1.00 95.44 99 ASN A N 1
ATOM 748 C CA . ASN A 1 99 ? 3.873 -9.445 -14.400 1.00 95.44 99 ASN A CA 1
ATOM 749 C C . ASN A 1 99 ? 2.537 -9.639 -13.669 1.00 95.44 99 ASN A C 1
ATOM 751 O O . ASN A 1 99 ? 2.378 -10.628 -12.953 1.00 95.44 99 ASN A O 1
ATOM 755 N N . SER A 1 100 ? 1.599 -8.699 -13.805 1.00 95.44 100 SER A N 1
ATOM 756 C CA . SER A 1 100 ? 0.326 -8.721 -13.088 1.00 95.44 100 SER A CA 1
ATOM 757 C C . SER A 1 100 ? -0.767 -9.437 -13.858 1.00 95.44 100 SER A C 1
ATOM 759 O O . SER A 1 100 ? -1.040 -9.129 -15.014 1.00 95.44 100 SER A O 1
ATOM 761 N N . THR A 1 101 ? -1.445 -10.347 -13.165 1.00 95.75 101 THR A N 1
ATOM 762 C CA . THR A 1 101 ? -2.741 -10.897 -13.602 1.00 95.75 101 THR A CA 1
ATOM 763 C C . THR A 1 101 ? -3.904 -9.981 -13.211 1.00 95.75 101 THR A C 1
ATOM 765 O O . THR A 1 101 ? -4.964 -10.016 -13.826 1.00 95.75 101 THR A O 1
ATOM 768 N N . ILE A 1 102 ? -3.681 -9.121 -12.214 1.00 96.56 102 ILE A N 1
ATOM 769 C CA . ILE A 1 102 ? -4.630 -8.122 -11.729 1.00 96.56 102 ILE A CA 1
ATOM 770 C C . ILE A 1 102 ? -4.606 -6.900 -12.669 1.00 96.56 102 ILE A C 1
ATOM 772 O O . ILE A 1 102 ? -3.511 -6.478 -13.065 1.00 96.56 102 ILE A O 1
ATOM 776 N N . PRO A 1 103 ? -5.755 -6.267 -12.976 1.00 95.81 103 PRO A N 1
ATOM 777 C CA . PRO A 1 103 ? -5.805 -5.017 -13.733 1.00 95.81 103 PRO A CA 1
ATOM 778 C C . PRO A 1 103 ? -4.894 -3.924 -13.151 1.00 95.81 103 PRO A C 1
ATOM 780 O O . PRO A 1 103 ? -4.968 -3.593 -11.967 1.00 95.81 103 PRO A O 1
ATOM 783 N N . VAL A 1 104 ? -4.042 -3.331 -13.994 1.00 96.12 104 VAL A N 1
ATOM 784 C CA . VAL A 1 104 ? -3.083 -2.289 -13.588 1.00 96.12 104 VAL A CA 1
ATOM 785 C C . VAL A 1 104 ? -3.525 -0.924 -14.115 1.00 96.12 104 VAL A C 1
ATOM 787 O O . VAL A 1 104 ? -3.565 -0.712 -15.329 1.00 96.12 104 VAL A O 1
ATOM 790 N N . ILE A 1 105 ? -3.784 0.032 -13.218 1.00 92.50 105 ILE A N 1
ATOM 791 C CA . ILE A 1 105 ? -4.082 1.423 -13.589 1.00 92.50 105 ILE A CA 1
ATOM 792 C C . ILE A 1 105 ? -2.818 2.271 -13.513 1.00 92.50 105 ILE A C 1
ATOM 794 O O . ILE A 1 105 ? -2.268 2.509 -12.441 1.00 92.50 105 ILE A O 1
ATOM 798 N N . VAL A 1 106 ? -2.400 2.798 -14.662 1.00 87.31 106 VAL A N 1
ATOM 799 C CA . VAL A 1 106 ? -1.303 3.766 -14.771 1.00 87.31 106 VAL A CA 1
ATOM 800 C C . VAL A 1 106 ? -1.811 5.092 -15.323 1.00 87.31 106 VAL A C 1
ATOM 802 O O . VAL A 1 106 ? -2.651 5.122 -16.220 1.00 87.31 106 VAL A O 1
ATOM 805 N N . GLY A 1 107 ? -1.262 6.198 -14.822 1.00 73.56 107 GLY A N 1
ATOM 806 C CA . GLY A 1 107 ? -1.422 7.498 -15.472 1.00 73.56 107 GLY A CA 1
ATOM 807 C C . GLY A 1 107 ? -0.690 7.524 -16.817 1.00 73.56 107 GLY A C 1
ATOM 808 O O . GLY A 1 107 ? 0.368 6.906 -16.962 1.00 73.56 107 GLY A O 1
ATOM 809 N N . GLY A 1 108 ? -1.252 8.224 -17.804 1.00 60.94 108 GLY A N 1
ATOM 810 C CA . GLY A 1 108 ? -0.605 8.425 -19.101 1.00 60.94 108 GLY A CA 1
ATOM 811 C C . GLY A 1 108 ? 0.719 9.188 -18.980 1.00 60.94 108 GLY A C 1
ATOM 812 O O . GLY A 1 108 ? 0.912 9.983 -18.059 1.00 60.94 108 GLY A O 1
ATOM 813 N N . LEU A 1 109 ? 1.637 8.951 -19.921 1.00 59.12 109 LEU A N 1
ATOM 814 C CA . LEU A 1 109 ? 2.854 9.752 -20.060 1.00 59.12 109 LEU A CA 1
ATOM 815 C C . LEU A 1 109 ? 2.451 11.162 -20.507 1.00 59.12 109 LEU A C 1
ATOM 817 O O . LEU A 1 109 ? 1.941 11.350 -21.610 1.00 59.12 109 LEU A O 1
ATOM 821 N N . GLY A 1 110 ? 2.644 12.147 -19.632 1.00 51.44 110 GLY A N 1
ATOM 822 C CA . GLY A 1 110 ? 2.325 13.544 -19.912 1.00 51.44 110 GLY A CA 1
ATOM 823 C C . GLY A 1 110 ? 3.348 14.177 -20.850 1.00 51.44 110 GLY A C 1
ATOM 824 O O . GLY A 1 110 ? 4.248 14.875 -20.392 1.00 51.44 110 GLY A O 1
ATOM 825 N N . LEU A 1 111 ? 3.215 13.961 -22.161 1.00 55.84 111 LEU A N 1
ATOM 826 C CA . LEU A 1 111 ? 3.801 14.868 -23.149 1.00 55.84 111 LEU A CA 1
ATOM 827 C C . LEU A 1 111 ? 2.942 16.134 -23.191 1.00 55.84 111 LEU A C 1
ATOM 829 O O . LEU A 1 111 ? 2.021 16.266 -23.992 1.00 55.84 111 LEU A O 1
ATOM 833 N N . SER A 1 112 ? 3.233 17.062 -22.287 1.00 65.69 112 SER A N 1
ATOM 834 C CA . SER A 1 112 ? 2.615 18.384 -22.283 1.00 65.69 112 SER A CA 1
ATOM 835 C C . SER A 1 112 ? 3.389 19.296 -23.235 1.00 65.69 112 SER A C 1
ATOM 837 O O . SER A 1 112 ? 4.337 19.964 -22.829 1.00 65.69 112 SER A O 1
ATOM 839 N N . SER A 1 113 ? 3.024 19.323 -24.519 1.00 68.56 113 SER A N 1
ATOM 840 C CA . SER A 1 113 ? 3.549 20.329 -25.449 1.00 68.56 113 SER A CA 1
ATOM 841 C C . SER A 1 113 ? 2.781 21.640 -25.277 1.00 68.56 113 SER A C 1
ATOM 843 O O . SER A 1 113 ? 1.579 21.691 -25.543 1.00 68.56 113 SER A O 1
ATOM 845 N N . VAL A 1 114 ? 3.458 22.715 -24.867 1.00 72.75 114 VAL A N 1
ATOM 846 C CA . VAL A 1 114 ? 2.874 24.062 -24.907 1.00 72.75 114 VAL A CA 1
ATOM 847 C C . VAL A 1 114 ? 2.968 24.599 -26.337 1.00 72.75 114 VAL A C 1
ATOM 849 O O . VAL A 1 114 ? 4.042 24.945 -26.821 1.00 72.75 114 VAL A O 1
ATOM 852 N N . CYS A 1 115 ? 1.844 24.628 -27.054 1.00 60.84 115 CYS A N 1
ATOM 853 C CA . CYS A 1 115 ? 1.787 25.216 -28.390 1.00 60.84 115 CYS A CA 1
ATOM 854 C C . CYS A 1 115 ? 1.490 26.718 -28.266 1.00 60.84 115 CYS A C 1
ATOM 856 O O . CYS A 1 115 ? 0.338 27.124 -28.105 1.00 60.84 115 CYS A O 1
ATOM 858 N N . GLY A 1 116 ? 2.534 27.550 -28.298 1.00 69.06 116 GLY A N 1
ATOM 859 C CA . GLY A 1 116 ? 2.380 28.999 -28.417 1.00 69.06 116 GLY A CA 1
ATOM 860 C C . GLY A 1 116 ? 1.979 29.366 -29.845 1.00 69.06 116 GLY A C 1
ATOM 861 O O . GLY A 1 116 ? 2.785 29.227 -30.763 1.00 69.06 116 GLY A O 1
ATOM 862 N N . LYS A 1 117 ? 0.744 29.836 -30.057 1.00 56.56 117 LYS A N 1
ATOM 863 C CA . LYS A 1 117 ? 0.362 30.463 -31.330 1.00 56.56 117 LYS A CA 1
ATOM 864 C C . LYS A 1 117 ? 1.126 31.779 -31.464 1.00 56.56 117 LYS A C 1
ATOM 866 O O . LYS A 1 117 ? 0.819 32.737 -30.763 1.00 56.56 117 LYS A O 1
ATOM 871 N N . ASN A 1 118 ? 2.107 31.829 -32.362 1.00 61.78 118 ASN A N 1
ATOM 872 C CA . ASN A 1 118 ? 2.754 33.083 -32.724 1.00 61.78 118 ASN A CA 1
ATOM 873 C C . ASN A 1 118 ? 1.874 33.812 -33.750 1.00 61.78 118 ASN A C 1
ATOM 875 O O . ASN A 1 118 ? 2.019 33.630 -34.956 1.00 61.78 118 ASN A O 1
ATOM 879 N N . SER A 1 119 ? 0.918 34.597 -33.258 1.00 52.34 119 SER A N 1
ATOM 880 C CA . SER A 1 119 ? 0.176 35.573 -34.055 1.00 52.34 119 SER A CA 1
ATOM 881 C C . SER A 1 119 ? 0.369 36.955 -33.437 1.00 52.34 119 SER A C 1
ATOM 883 O O . SER A 1 119 ? -0.342 37.297 -32.503 1.00 52.34 119 SER A O 1
ATOM 885 N N . GLY A 1 120 ? 1.344 37.700 -33.969 1.00 51.50 120 GLY A N 1
ATOM 886 C CA . GLY A 1 120 ? 1.410 39.167 -33.971 1.00 51.50 120 GLY A CA 1
ATOM 887 C C . GLY A 1 120 ? 1.449 39.906 -32.624 1.00 51.50 120 GLY A C 1
ATOM 888 O O . GLY A 1 120 ? 0.447 40.000 -31.934 1.00 51.50 120 GLY A O 1
ATOM 889 N N . SER A 1 121 ? 2.593 40.546 -32.360 1.00 48.16 121 SER A N 1
ATOM 890 C CA . SER A 1 121 ? 2.753 41.829 -31.648 1.00 48.16 121 SER A CA 1
ATOM 891 C C . SER A 1 121 ? 2.049 42.017 -30.294 1.00 48.16 121 SER A C 1
ATOM 893 O O . SER A 1 121 ? 0.900 42.439 -30.219 1.00 48.16 121 SER A O 1
ATOM 895 N N . GLY A 1 122 ? 2.812 41.858 -29.211 1.00 44.81 122 GLY A N 1
ATOM 896 C CA . GLY A 1 122 ? 2.455 42.351 -27.881 1.00 44.81 122 GLY A CA 1
ATOM 897 C C . GLY A 1 122 ? 3.579 42.080 -26.888 1.00 44.81 122 GLY A C 1
ATOM 898 O O . GLY A 1 122 ? 3.818 40.934 -26.518 1.00 44.81 122 GLY A O 1
ATOM 899 N N . GLU A 1 123 ? 4.307 43.128 -26.510 1.00 53.25 123 GLU A N 1
ATOM 900 C CA . GLU A 1 123 ? 5.381 43.104 -25.519 1.00 53.25 123 GLU A CA 1
ATOM 901 C C . GLU A 1 123 ? 4.911 42.463 -24.206 1.00 53.25 123 GLU A C 1
ATOM 903 O O . GLU A 1 123 ? 3.992 42.953 -23.553 1.00 53.25 123 GLU A O 1
ATOM 908 N N . ILE A 1 124 ? 5.589 41.400 -23.769 1.00 55.84 124 ILE A N 1
ATOM 909 C CA . ILE A 1 124 ? 5.543 40.971 -22.370 1.00 55.84 124 ILE A CA 1
ATOM 910 C C . ILE A 1 124 ? 6.901 41.305 -21.769 1.00 55.84 124 ILE A C 1
ATOM 912 O O . ILE A 1 124 ? 7.833 40.501 -21.768 1.00 55.84 124 ILE A O 1
ATOM 916 N N . SER A 1 125 ? 6.999 42.547 -21.300 1.00 49.84 125 SER A N 1
ATOM 917 C CA . SER A 1 125 ? 8.095 43.041 -20.476 1.00 49.84 125 SER A CA 1
ATOM 918 C C . SER A 1 125 ? 8.271 42.134 -19.254 1.00 49.84 125 SER A C 1
ATOM 920 O O . SER A 1 125 ? 7.398 42.046 -18.389 1.00 49.84 125 SER A O 1
ATOM 922 N N . ARG A 1 126 ? 9.406 41.434 -19.181 1.00 45.03 126 ARG A N 1
ATOM 923 C CA . ARG A 1 126 ? 9.922 40.851 -17.940 1.00 45.03 126 ARG A CA 1
ATOM 924 C C . ARG A 1 126 ? 11.147 41.652 -17.530 1.00 45.03 126 ARG A C 1
ATOM 926 O O . ARG A 1 126 ? 12.261 41.363 -17.953 1.00 45.03 126 ARG A O 1
ATOM 933 N N . GLY A 1 127 ? 10.913 42.662 -16.696 1.00 44.84 127 GLY A N 1
ATOM 934 C CA . GLY A 1 127 ? 11.963 43.280 -15.903 1.00 44.84 127 GLY A CA 1
ATOM 935 C C . GLY A 1 127 ? 12.536 42.267 -14.915 1.00 44.84 127 GLY A C 1
ATOM 936 O O . GLY A 1 127 ? 11.782 41.679 -14.142 1.00 44.84 127 GLY A O 1
ATOM 937 N N . HIS A 1 128 ? 13.848 42.052 -14.988 1.00 42.34 128 HIS A N 1
ATOM 938 C CA . HIS A 1 128 ? 14.769 41.809 -13.870 1.00 42.34 128 HIS A CA 1
ATOM 939 C C . HIS A 1 128 ? 16.198 41.701 -14.427 1.00 42.34 128 HIS A C 1
ATOM 941 O O . HIS A 1 128 ? 16.731 40.606 -14.626 1.00 42.34 128 HIS A O 1
ATOM 947 N N . ARG A 1 129 ? 16.799 42.858 -14.7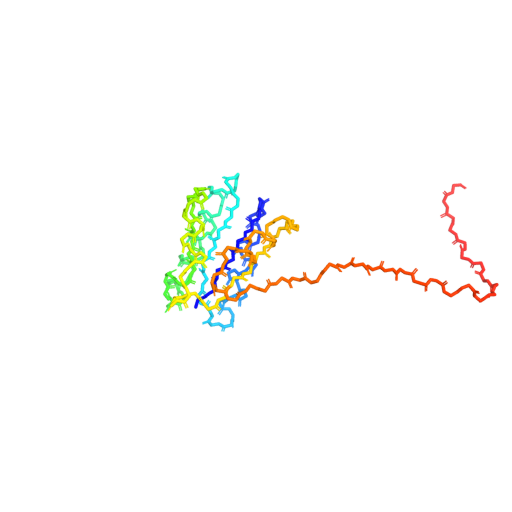11 1.00 34.22 129 ARG A N 1
ATOM 948 C CA . ARG A 1 129 ? 18.138 43.258 -14.258 1.00 34.22 129 ARG A CA 1
ATOM 949 C C . ARG A 1 129 ? 18.430 44.686 -14.689 1.00 34.22 129 ARG A C 1
ATOM 951 O O . ARG A 1 129 ? 18.022 45.036 -15.815 1.00 34.22 129 ARG A O 1
#

InterPro domains:
  IPR016161 Aldehyde/histidinol dehydrogenase [SSF53720] (2-113)
  IPR016162 Aldehyde dehydrogenase, N-terminal [G3DSA:3.40.605.10] (1-119)

Radius of gyration: 19.92 Å; chains: 1; bounding box: 33×57×51 Å

pLDDT: mean 86.2, std 15.27, range [34.22, 97.25]

Organism: Mannheimia haemolytica (NCBI:txid75985)

Sequence (129 aa):
MILTIYEARPNVTIDVASLCLKTGNAVILRGGKETKFTNAVLVDVVQDALEKAGLPKLAVQAVTDPDRALLLELLKLDRYIDMVIPRGGAGLHQFCKENSTIPVIVGGLGLSSVCGKNSGSGEISRGHR